Protein AF-A0A2G9U9Y8-F1 (afdb_monomer_lite)

Secondary structure (DSSP, 8-state):
-HHHHHHTT---S--HHHHHTT-HHHHHHHHHHHHHH---PPPTTSS-------PPPHHHHHHHHHHHHTT-SSPPS-HHHHTTTSHHHHHHHHHHSTT---GGG---S--TTTHHHHHHHHHHHHHHHHHHTT----

Organism: Teladorsagia circumcincta (NCBI:txid45464)

Structure (mmCIF, N/CA/C/O backbone):
data_AF-A0A2G9U9Y8-F1
#
_entry.id   AF-A0A2G9U9Y8-F1
#
loop_
_atom_site.group_PDB
_atom_site.id
_atom_site.type_symbol
_atom_site.label_atom_id
_atom_site.label_alt_id
_atom_site.label_comp_id
_atom_site.label_asym_id
_atom_site.label_entity_id
_atom_site.label_seq_id
_atom_site.pdbx_PDB_ins_code
_atom_site.Cartn_x
_atom_site.Cartn_y
_atom_site.Cartn_z
_atom_site.occupancy
_atom_site.B_iso_or_equiv
_atom_site.auth_seq_id
_atom_site.auth_comp_id
_atom_site.auth_asym_id
_atom_site.auth_atom_id
_atom_site.pdbx_PDB_model_num
ATOM 1 N N . MET A 1 1 ? 20.530 0.623 -29.962 1.00 89.00 1 MET A N 1
ATOM 2 C CA . MET A 1 1 ? 20.121 0.482 -28.544 1.00 89.00 1 MET A CA 1
ATOM 3 C C . MET A 1 1 ? 20.648 -0.829 -27.978 1.00 89.00 1 MET A C 1
ATOM 5 O O . MET A 1 1 ? 21.585 -0.758 -27.203 1.00 89.00 1 MET A O 1
ATOM 9 N N . LEU A 1 2 ? 20.169 -2.002 -28.414 1.00 93.56 2 LEU A N 1
ATOM 10 C CA . LEU A 1 2 ? 20.688 -3.285 -27.903 1.00 93.56 2 LEU A CA 1
ATOM 11 C C . LEU A 1 2 ? 22.151 -3.557 -28.271 1.00 93.56 2 LEU A C 1
ATOM 13 O O . LEU A 1 2 ? 22.887 -4.060 -27.435 1.00 93.56 2 LEU A O 1
ATOM 17 N N . ASP A 1 3 ? 22.596 -3.140 -29.457 1.00 95.75 3 ASP A N 1
ATOM 18 C CA . ASP A 1 3 ? 24.013 -3.263 -29.835 1.00 95.75 3 ASP A CA 1
ATOM 19 C C . ASP A 1 3 ? 24.923 -2.333 -29.009 1.00 95.75 3 ASP A C 1
ATOM 21 O O . ASP A 1 3 ? 26.097 -2.617 -28.816 1.00 95.75 3 ASP A O 1
ATOM 25 N N . GLU A 1 4 ? 24.387 -1.228 -28.474 1.00 94.50 4 GLU A N 1
ATOM 26 C CA . GLU A 1 4 ? 25.124 -0.360 -27.541 1.00 94.50 4 GLU A CA 1
ATOM 27 C C . GLU A 1 4 ? 25.127 -0.950 -26.131 1.00 94.50 4 GLU A C 1
ATOM 29 O O . GLU A 1 4 ? 26.148 -0.921 -25.451 1.00 94.50 4 GLU A O 1
ATOM 34 N N . ALA A 1 5 ? 24.008 -1.547 -25.710 1.00 93.69 5 ALA A N 1
ATOM 35 C CA . ALA A 1 5 ? 23.939 -2.280 -24.453 1.00 93.69 5 ALA A CA 1
ATOM 36 C C . ALA A 1 5 ? 24.927 -3.455 -24.438 1.00 93.69 5 ALA A C 1
ATOM 38 O O . ALA A 1 5 ? 25.519 -3.729 -23.403 1.00 93.69 5 ALA A O 1
ATOM 39 N N . GLU A 1 6 ? 25.161 -4.113 -25.574 1.00 94.62 6 GLU A N 1
ATOM 40 C CA . GLU A 1 6 ? 26.139 -5.199 -25.706 1.00 94.62 6 GLU A CA 1
ATOM 41 C C . GLU A 1 6 ? 27.575 -4.741 -25.430 1.00 94.62 6 GLU A C 1
ATOM 43 O O . GLU A 1 6 ? 28.318 -5.441 -24.749 1.00 94.62 6 GLU A O 1
ATOM 48 N N . LYS A 1 7 ? 27.949 -3.526 -25.852 1.00 95.69 7 LYS A N 1
ATOM 49 C CA . LYS A 1 7 ? 29.269 -2.942 -25.544 1.00 95.69 7 LYS A CA 1
ATOM 50 C C . LYS A 1 7 ? 29.480 -2.708 -24.046 1.00 95.69 7 LYS A C 1
ATOM 52 O O . LYS A 1 7 ? 30.617 -2.657 -23.593 1.00 95.69 7 LYS A O 1
ATOM 57 N N . LEU A 1 8 ? 28.388 -2.553 -23.299 1.00 92.62 8 LEU A N 1
ATOM 58 C CA . LEU A 1 8 ? 28.366 -2.392 -21.845 1.00 92.62 8 LEU A CA 1
ATOM 59 C C . LEU A 1 8 ? 28.109 -3.718 -21.110 1.00 92.62 8 LEU A C 1
ATOM 61 O O . LEU A 1 8 ? 27.878 -3.698 -19.902 1.00 92.62 8 LEU A O 1
ATOM 65 N N . ASP A 1 9 ? 28.094 -4.851 -21.822 1.00 91.81 9 ASP A N 1
ATOM 66 C CA . ASP A 1 9 ? 27.704 -6.163 -21.293 1.00 91.81 9 ASP A CA 1
ATOM 67 C C . ASP A 1 9 ? 26.288 -6.169 -20.671 1.00 91.81 9 ASP A C 1
ATOM 69 O O . ASP A 1 9 ? 26.002 -6.857 -19.706 1.00 91.81 9 ASP A O 1
ATOM 73 N N . CYS A 1 10 ? 25.357 -5.365 -21.186 1.00 93.19 10 CYS A N 1
ATOM 74 C CA . CYS A 1 10 ? 24.004 -5.193 -20.633 1.00 93.19 10 CYS A CA 1
ATOM 75 C C . CYS A 1 10 ? 22.884 -5.745 -21.528 1.00 93.19 10 CYS A C 1
ATOM 77 O O . CYS A 1 10 ? 21.704 -5.558 -21.222 1.00 93.19 10 CYS A O 1
ATOM 79 N N . ARG A 1 11 ? 23.213 -6.412 -22.642 1.00 91.25 11 ARG A N 1
ATOM 80 C CA . ARG A 1 11 ? 22.232 -6.984 -23.582 1.00 91.25 11 ARG A CA 1
ATOM 81 C C . ARG A 1 11 ? 21.661 -8.306 -23.055 1.00 91.25 11 ARG A C 1
ATOM 83 O O . ARG A 1 11 ? 21.945 -9.379 -23.575 1.00 91.25 11 ARG A O 1
ATOM 90 N N . GLU A 1 12 ? 20.819 -8.212 -22.034 1.00 91.00 12 GLU A N 1
ATOM 91 C CA . GLU A 1 12 ? 20.120 -9.347 -21.424 1.00 91.00 12 GLU A CA 1
ATOM 92 C C . GLU A 1 12 ? 18.595 -9.122 -21.435 1.00 91.00 12 GLU A C 1
ATOM 94 O O . GLU A 1 12 ? 18.118 -7.995 -21.559 1.00 91.00 12 GLU A O 1
ATOM 99 N N . PHE A 1 13 ? 17.817 -10.200 -21.291 1.00 91.38 13 PHE A N 1
ATOM 100 C CA . PHE A 1 13 ? 16.347 -10.225 -21.141 1.00 91.38 13 PHE A CA 1
ATOM 101 C C . PHE A 1 13 ? 15.482 -9.829 -22.353 1.00 91.38 13 PHE A C 1
ATOM 103 O O . PHE A 1 13 ? 14.380 -10.360 -22.473 1.00 91.38 13 PHE A O 1
ATOM 110 N N . VAL A 1 14 ? 15.930 -8.934 -23.240 1.00 94.00 14 VAL A N 1
ATOM 111 C CA . VAL A 1 14 ? 15.092 -8.362 -24.319 1.00 94.00 14 VAL A CA 1
ATOM 112 C C . VAL A 1 14 ? 15.630 -8.615 -25.730 1.00 94.00 14 VAL A C 1
ATOM 114 O O . VAL A 1 14 ? 16.835 -8.568 -25.985 1.00 94.00 14 VAL A O 1
ATOM 117 N N . THR A 1 15 ? 14.716 -8.797 -26.684 1.00 93.88 15 THR A N 1
ATOM 118 C CA . THR A 1 15 ? 14.975 -8.700 -28.132 1.00 93.88 15 THR A CA 1
ATOM 119 C C . THR A 1 15 ? 14.480 -7.355 -28.694 1.00 93.88 15 THR A C 1
ATOM 121 O O . THR A 1 15 ? 13.685 -6.676 -28.037 1.00 93.88 15 THR A O 1
ATOM 124 N N . PRO A 1 16 ? 14.874 -6.944 -29.922 1.00 94.50 16 PRO A N 1
ATOM 125 C CA . PRO A 1 16 ? 14.366 -5.707 -30.528 1.00 94.50 16 PRO A CA 1
ATOM 126 C C . PRO A 1 16 ? 12.832 -5.639 -30.581 1.00 94.50 16 PRO A C 1
ATOM 128 O O . PRO A 1 16 ? 12.246 -4.574 -30.386 1.00 94.50 16 PRO A O 1
ATOM 131 N N . ASN A 1 17 ? 12.181 -6.786 -30.793 1.00 95.38 17 ASN A N 1
ATOM 132 C CA . ASN A 1 17 ? 10.727 -6.879 -30.840 1.00 95.38 17 ASN A CA 1
ATOM 133 C C . ASN A 1 17 ? 10.085 -6.703 -29.458 1.00 95.38 17 ASN A C 1
ATOM 135 O O . ASN A 1 17 ? 9.032 -6.078 -29.372 1.00 95.38 17 ASN A O 1
ATOM 139 N N . ASP A 1 18 ? 10.698 -7.192 -28.375 1.00 93.50 18 ASP A N 1
ATOM 140 C CA . ASP A 1 18 ? 10.184 -7.007 -27.004 1.00 93.50 18 ASP A CA 1
ATOM 141 C C . ASP A 1 18 ? 10.198 -5.532 -26.589 1.00 93.50 18 ASP A C 1
ATOM 143 O O . ASP A 1 18 ? 9.277 -5.043 -25.929 1.00 93.50 18 ASP A O 1
ATOM 147 N N . VAL A 1 19 ? 11.224 -4.806 -27.041 1.00 92.75 19 VAL A N 1
ATOM 148 C CA . VAL A 1 19 ? 11.326 -3.358 -26.852 1.00 92.75 19 VAL A CA 1
ATOM 149 C C . VAL A 1 19 ? 10.248 -2.644 -27.669 1.00 92.75 19 VAL A C 1
ATOM 151 O O . VAL A 1 19 ? 9.470 -1.874 -27.109 1.00 92.75 19 VAL A O 1
ATOM 154 N N . ALA A 1 20 ? 10.150 -2.930 -28.973 1.00 94.81 20 ALA A N 1
ATOM 155 C CA . ALA A 1 20 ? 9.204 -2.260 -29.870 1.00 94.81 20 ALA A CA 1
ATOM 156 C C . ALA A 1 20 ? 7.731 -2.540 -29.523 1.00 94.81 20 ALA A C 1
ATOM 158 O O . ALA A 1 20 ? 6.878 -1.671 -29.686 1.00 94.81 20 ALA A O 1
ATOM 159 N N . SER A 1 21 ? 7.435 -3.741 -29.024 1.00 95.25 21 SER A N 1
ATOM 160 C CA . SER A 1 21 ? 6.093 -4.141 -28.582 1.00 95.25 21 SER A CA 1
ATOM 161 C C . SER A 1 21 ? 5.738 -3.660 -27.172 1.00 95.25 21 SER A C 1
ATOM 163 O O . SER A 1 21 ? 4.590 -3.805 -26.756 1.00 95.25 21 SER A O 1
ATOM 165 N N . GLY A 1 22 ? 6.691 -3.081 -26.432 1.00 93.44 22 GLY A N 1
ATOM 166 C CA . GLY A 1 22 ? 6.454 -2.564 -25.087 1.00 93.44 22 GLY A CA 1
ATOM 167 C C . GLY A 1 22 ? 6.252 -3.652 -24.028 1.00 93.44 22 GLY A C 1
ATOM 168 O O . GLY A 1 22 ? 5.453 -3.469 -23.108 1.00 93.44 22 GLY A O 1
ATOM 169 N N . ASN A 1 23 ? 6.965 -4.781 -24.113 1.00 94.88 23 ASN A N 1
ATOM 170 C CA . ASN A 1 23 ? 6.881 -5.842 -23.107 1.00 94.88 23 ASN A CA 1
ATOM 171 C C . ASN A 1 23 ? 7.403 -5.360 -21.738 1.00 94.88 23 ASN A C 1
ATOM 173 O O . ASN A 1 23 ? 8.608 -5.310 -21.495 1.00 94.88 23 ASN A O 1
ATOM 177 N N . TYR A 1 24 ? 6.485 -5.016 -20.829 1.00 94.50 24 TYR A N 1
ATOM 178 C CA . TYR A 1 24 ? 6.804 -4.399 -19.537 1.00 94.50 24 TYR A CA 1
ATOM 179 C C . TYR A 1 24 ? 7.823 -5.190 -18.705 1.00 94.50 24 TYR A C 1
ATOM 181 O O . TYR A 1 24 ? 8.788 -4.611 -18.215 1.00 94.50 24 TYR A O 1
ATOM 189 N N . LYS A 1 25 ? 7.638 -6.509 -18.551 1.00 95.06 25 LYS A N 1
ATOM 190 C CA . LYS A 1 25 ? 8.490 -7.323 -17.666 1.00 95.06 25 LYS A CA 1
ATOM 191 C C . LYS A 1 25 ? 9.914 -7.440 -18.197 1.00 95.06 25 LYS A C 1
ATOM 193 O O . LYS A 1 25 ? 10.858 -7.286 -17.428 1.00 95.06 25 LYS A O 1
ATOM 198 N N . LEU A 1 26 ? 10.059 -7.701 -19.498 1.00 95.50 26 LEU A N 1
ATOM 199 C CA . LEU A 1 26 ? 11.377 -7.845 -20.113 1.00 95.50 26 LEU A CA 1
ATOM 200 C C . LEU A 1 26 ? 12.107 -6.499 -20.153 1.00 95.50 26 LEU A C 1
ATOM 202 O O . LEU A 1 26 ? 13.276 -6.432 -19.785 1.00 95.50 26 LEU A O 1
ATOM 206 N N . ASN A 1 27 ? 11.403 -5.414 -20.487 1.00 94.56 27 ASN A N 1
ATOM 207 C CA . ASN A 1 27 ? 11.988 -4.074 -20.472 1.00 94.56 27 ASN A CA 1
ATOM 208 C C . ASN A 1 27 ? 12.404 -3.635 -19.059 1.00 94.56 27 ASN A C 1
ATOM 210 O O . ASN A 1 27 ? 13.478 -3.062 -18.899 1.00 94.56 27 ASN A O 1
ATOM 214 N N . LEU A 1 28 ? 11.609 -3.939 -18.025 1.00 95.62 28 LEU A N 1
ATOM 215 C CA . LEU A 1 28 ? 11.986 -3.650 -16.638 1.00 95.62 28 LEU A CA 1
ATOM 216 C C . LEU A 1 28 ? 13.236 -4.435 -16.217 1.00 95.62 28 LEU A C 1
ATOM 218 O O . LEU A 1 28 ? 14.136 -3.857 -15.613 1.00 95.62 28 LEU A O 1
ATOM 222 N N . ALA A 1 29 ? 13.316 -5.723 -16.565 1.00 94.38 29 ALA A N 1
ATOM 223 C CA . ALA A 1 29 ? 14.491 -6.548 -16.284 1.00 94.38 29 ALA A CA 1
ATOM 224 C C . ALA A 1 29 ? 15.749 -6.013 -16.988 1.00 94.38 29 ALA A C 1
ATOM 226 O O . ALA A 1 29 ? 16.804 -5.906 -16.365 1.00 94.38 29 ALA A O 1
ATOM 227 N N . PHE A 1 30 ? 15.624 -5.600 -18.253 1.00 95.69 30 PHE A N 1
ATOM 228 C CA . PHE A 1 30 ? 16.709 -4.967 -19.004 1.00 95.69 30 PHE A CA 1
ATOM 229 C C . PHE A 1 30 ? 17.215 -3.682 -18.328 1.00 95.69 30 PHE A C 1
ATOM 231 O O . PHE A 1 30 ? 18.419 -3.521 -18.134 1.00 95.69 30 PHE A O 1
ATOM 238 N N . VAL A 1 31 ? 16.309 -2.788 -17.914 1.00 94.62 31 VAL A N 1
ATOM 239 C CA . VAL A 1 31 ? 16.682 -1.536 -17.230 1.00 94.62 31 VAL A CA 1
ATOM 240 C C . VAL A 1 31 ? 17.317 -1.809 -15.863 1.00 94.62 31 VAL A C 1
ATOM 242 O O . VAL A 1 31 ? 18.314 -1.177 -15.522 1.00 94.62 31 VAL A O 1
ATOM 245 N N . ALA A 1 32 ? 16.788 -2.770 -15.099 1.00 94.31 32 ALA A N 1
ATOM 246 C CA . ALA A 1 32 ? 17.363 -3.162 -13.814 1.00 94.31 32 ALA A CA 1
ATOM 247 C C . ALA A 1 32 ? 18.791 -3.713 -13.970 1.00 94.31 32 ALA A C 1
ATOM 249 O O . ALA A 1 32 ? 19.674 -3.357 -13.194 1.00 94.31 32 ALA A O 1
ATOM 250 N N . ASN A 1 33 ? 19.041 -4.529 -15.000 1.00 93.88 33 ASN A N 1
ATOM 251 C CA . ASN A 1 33 ? 20.380 -5.033 -15.302 1.00 93.88 33 ASN A CA 1
ATOM 252 C C . ASN A 1 33 ? 21.360 -3.904 -15.638 1.00 93.88 33 ASN A C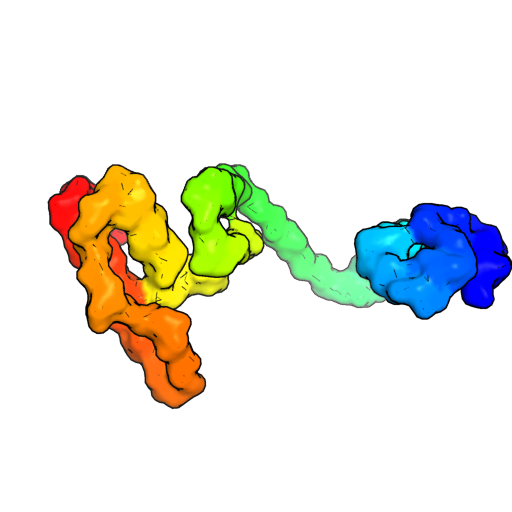 1
ATOM 254 O O . ASN A 1 33 ? 22.470 -3.871 -15.111 1.00 93.88 33 ASN A O 1
ATOM 258 N N . LEU A 1 34 ? 20.923 -2.950 -16.466 1.00 94.69 34 LEU A N 1
ATOM 259 C CA . LEU A 1 34 ? 21.730 -1.787 -16.826 1.00 94.69 34 LEU A CA 1
ATOM 260 C C . LEU A 1 34 ? 22.103 -0.955 -15.589 1.00 94.69 34 LEU A C 1
ATOM 262 O O . LEU A 1 34 ? 23.267 -0.595 -15.439 1.00 94.69 34 LEU A O 1
ATOM 266 N N . PHE A 1 35 ? 21.149 -0.704 -14.685 1.00 94.25 35 PHE A N 1
ATOM 267 C CA . PHE A 1 35 ? 21.402 0.024 -13.436 1.00 94.25 35 PHE A CA 1
ATOM 268 C C . PHE A 1 35 ? 22.355 -0.731 -12.500 1.00 94.25 35 PHE A C 1
ATOM 270 O O . PHE A 1 35 ? 23.256 -0.126 -11.932 1.00 94.25 35 PHE A O 1
ATOM 277 N N . ASN A 1 36 ? 22.200 -2.051 -12.371 1.00 90.81 36 ASN A N 1
ATOM 278 C CA . ASN A 1 36 ? 23.059 -2.860 -11.504 1.00 90.81 36 ASN A CA 1
ATOM 279 C C . ASN A 1 36 ? 24.511 -2.934 -12.007 1.00 90.81 36 ASN A C 1
ATOM 281 O O . ASN A 1 36 ? 25.428 -2.975 -11.189 1.00 90.81 36 ASN A O 1
ATOM 285 N N . LYS A 1 37 ? 24.730 -2.966 -13.331 1.00 90.69 37 LYS A N 1
ATOM 286 C CA . LYS A 1 37 ? 26.079 -3.018 -13.924 1.00 90.69 37 LYS A CA 1
ATOM 287 C C . LYS A 1 37 ? 26.726 -1.634 -14.044 1.00 90.69 37 LYS A C 1
ATOM 289 O O . LYS A 1 37 ? 27.928 -1.513 -13.831 1.00 90.69 37 LYS A O 1
ATOM 294 N N . HIS A 1 38 ? 25.946 -0.600 -14.367 1.00 91.75 38 HIS A N 1
ATOM 295 C CA . HIS A 1 38 ? 26.444 0.757 -14.626 1.00 91.75 38 HIS A CA 1
ATOM 296 C C . HIS A 1 38 ? 25.551 1.826 -13.975 1.00 91.75 38 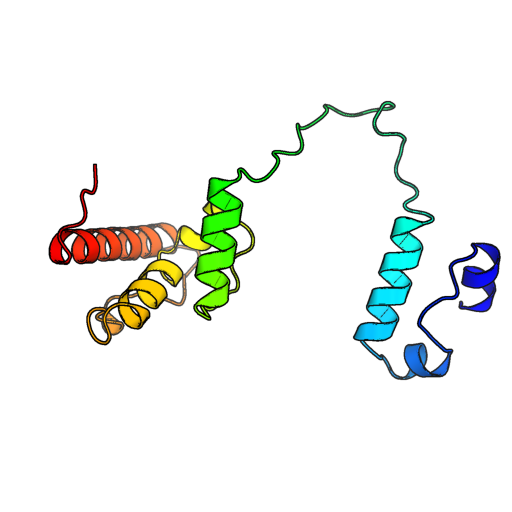HIS A C 1
ATOM 298 O O . HIS A 1 38 ? 24.892 2.590 -14.685 1.00 91.75 38 HIS A O 1
ATOM 304 N N . PRO A 1 39 ? 25.527 1.932 -12.633 1.00 90.25 39 PRO A N 1
ATOM 305 C CA . PRO A 1 39 ? 24.703 2.930 -11.947 1.00 90.25 39 PRO A CA 1
ATOM 306 C C . PRO A 1 39 ? 25.193 4.365 -12.196 1.00 90.25 39 PRO A C 1
ATOM 308 O O . PRO A 1 39 ? 24.406 5.303 -12.094 1.00 90.25 39 PRO A O 1
ATOM 311 N N . ASN A 1 40 ? 26.483 4.538 -12.529 1.00 89.12 40 ASN A N 1
ATOM 312 C CA . ASN A 1 40 ? 27.153 5.834 -12.709 1.00 89.12 40 ASN A CA 1
ATOM 313 C C . ASN A 1 40 ? 26.894 6.813 -11.545 1.00 89.12 40 ASN A C 1
ATOM 315 O O . ASN A 1 40 ? 26.792 8.025 -11.739 1.00 89.12 40 ASN A O 1
ATOM 319 N N . LEU A 1 41 ? 26.753 6.263 -10.337 1.00 84.94 41 LEU A N 1
ATOM 320 C CA . LEU A 1 41 ? 26.665 7.014 -9.094 1.00 84.94 41 LEU A CA 1
ATOM 321 C C . LEU A 1 41 ? 28.086 7.250 -8.559 1.00 84.94 41 LEU A C 1
ATOM 323 O O . LEU A 1 41 ? 28.953 6.396 -8.775 1.00 84.94 41 LEU A O 1
ATOM 327 N N . PRO A 1 42 ? 28.350 8.395 -7.904 1.00 80.88 42 PRO A N 1
ATOM 328 C CA . PRO A 1 42 ? 29.628 8.634 -7.242 1.00 80.88 42 PRO A CA 1
ATOM 329 C C . PRO A 1 42 ? 29.907 7.540 -6.204 1.00 80.88 42 PRO A C 1
ATOM 331 O O . PRO A 1 42 ? 28.984 6.921 -5.672 1.00 80.88 42 PRO A O 1
ATOM 334 N N . ASP A 1 43 ? 31.190 7.294 -5.930 1.00 71.81 43 ASP A N 1
ATOM 335 C CA . ASP A 1 43 ? 31.589 6.390 -4.851 1.00 71.81 43 ASP A CA 1
ATOM 336 C C . ASP A 1 43 ? 30.944 6.887 -3.541 1.00 71.81 43 ASP A C 1
ATOM 338 O O . ASP A 1 43 ? 31.068 8.082 -3.249 1.00 71.81 43 ASP A O 1
ATOM 342 N N . PRO A 1 44 ? 30.258 6.028 -2.758 1.00 62.84 44 PRO A N 1
ATOM 343 C CA . PRO A 1 44 ? 29.608 6.419 -1.504 1.00 62.84 44 PRO A CA 1
ATOM 344 C C . PRO A 1 44 ? 30.513 7.187 -0.531 1.00 62.84 44 PRO A C 1
ATOM 346 O O . PRO A 1 44 ? 30.022 7.871 0.361 1.00 62.84 44 PRO A O 1
ATOM 349 N N . ALA A 1 45 ? 31.834 7.062 -0.678 1.00 59.12 45 ALA A N 1
ATOM 350 C CA . ALA A 1 45 ? 32.819 7.749 0.148 1.00 59.12 45 ALA A CA 1
ATOM 351 C C . ALA A 1 45 ? 33.152 9.190 -0.296 1.00 59.12 45 ALA A C 1
ATOM 353 O O . ALA A 1 45 ? 33.853 9.886 0.440 1.00 59.12 45 ALA A O 1
ATOM 354 N N . ALA A 1 46 ? 32.737 9.627 -1.492 1.00 60.59 46 ALA A N 1
ATOM 355 C CA . ALA A 1 46 ? 33.289 10.828 -2.122 1.00 60.59 46 ALA A CA 1
ATOM 356 C C . ALA A 1 46 ? 32.579 12.137 -1.749 1.00 60.59 46 ALA A C 1
ATOM 358 O O . ALA A 1 46 ? 33.261 13.149 -1.689 1.00 60.59 46 ALA A O 1
ATOM 359 N N . ASP A 1 47 ? 31.274 12.129 -1.474 1.00 58.06 47 ASP A N 1
ATOM 360 C CA . ASP A 1 47 ? 30.503 13.297 -1.023 1.00 58.06 47 ASP A CA 1
ATOM 361 C C . ASP A 1 47 ? 29.088 12.827 -0.637 1.00 58.06 47 ASP A C 1
ATOM 363 O O . ASP A 1 47 ? 28.249 12.696 -1.517 1.00 58.06 47 ASP A O 1
ATOM 367 N N . GLU A 1 48 ? 28.829 12.514 0.639 1.00 54.12 48 GLU A N 1
ATOM 368 C CA . GLU A 1 48 ? 27.540 12.716 1.332 1.00 54.12 48 GLU A CA 1
ATOM 369 C C . GLU A 1 48 ? 27.544 12.063 2.721 1.00 54.12 48 GLU A C 1
ATOM 371 O O . GLU A 1 48 ? 28.211 11.065 2.992 1.00 54.12 48 GLU A O 1
ATOM 376 N N . ILE A 1 49 ? 26.795 12.690 3.628 1.00 53.12 49 ILE A N 1
ATOM 377 C CA . ILE A 1 49 ? 26.369 12.146 4.915 1.00 53.12 49 ILE A CA 1
ATOM 378 C C . ILE A 1 49 ? 25.899 10.718 4.647 1.00 53.12 49 ILE A C 1
ATOM 380 O O . ILE A 1 49 ? 24.972 10.529 3.865 1.00 53.12 49 ILE A O 1
ATOM 384 N N . VAL A 1 50 ? 26.528 9.722 5.274 1.00 51.78 50 VAL A N 1
ATOM 385 C CA . VAL A 1 50 ? 25.955 8.377 5.335 1.00 51.78 50 VAL A CA 1
ATOM 386 C C . VAL A 1 50 ? 24.652 8.540 6.115 1.00 51.78 50 VAL A C 1
ATOM 388 O O . VAL A 1 50 ? 24.650 8.477 7.343 1.00 51.78 50 VAL A O 1
ATOM 391 N N . GLU A 1 51 ? 23.551 8.859 5.430 1.00 52.28 51 GLU A N 1
ATOM 392 C CA . GLU A 1 51 ? 22.231 8.547 5.949 1.00 52.28 51 GLU A CA 1
ATOM 393 C C . GLU A 1 51 ? 22.302 7.046 6.176 1.00 52.28 51 GLU A C 1
ATOM 395 O O . GLU A 1 51 ? 22.413 6.275 5.220 1.00 52.28 51 GLU A O 1
ATOM 400 N N . GLU A 1 52 ? 22.395 6.641 7.447 1.00 49.69 52 GLU A N 1
ATOM 401 C CA . GLU A 1 52 ? 22.270 5.243 7.819 1.00 49.69 52 GLU A CA 1
ATOM 402 C C . GLU A 1 52 ? 21.051 4.735 7.067 1.00 49.69 52 GLU A C 1
ATOM 404 O O . GLU A 1 52 ? 19.935 5.210 7.290 1.00 49.69 52 GLU A O 1
ATOM 409 N N . VAL A 1 53 ? 21.276 3.830 6.114 1.00 56.25 53 VAL A N 1
ATOM 410 C CA . VAL A 1 53 ? 20.191 3.094 5.490 1.00 56.25 53 VAL A CA 1
ATOM 411 C C . VAL A 1 53 ? 19.522 2.401 6.660 1.00 56.25 53 VAL A C 1
ATOM 413 O O . VAL A 1 53 ? 20.078 1.451 7.207 1.00 56.25 53 VAL A O 1
ATOM 416 N N . VAL A 1 54 ? 18.400 2.960 7.120 1.00 62.34 54 VAL A N 1
ATOM 417 C CA . VAL A 1 54 ? 17.661 2.432 8.259 1.00 62.34 54 VAL A CA 1
ATOM 418 C C . VAL A 1 54 ? 17.159 1.078 7.799 1.00 62.34 54 VAL A C 1
ATOM 420 O O . VAL A 1 54 ? 16.168 0.977 7.073 1.00 62.34 54 VAL A O 1
ATOM 423 N N . GLU A 1 55 ? 17.918 0.038 8.133 1.00 70.06 55 GLU A N 1
ATOM 424 C CA . GLU A 1 55 ? 17.517 -1.321 7.841 1.00 70.06 55 GLU A CA 1
ATOM 425 C C . GLU A 1 55 ? 16.191 -1.570 8.553 1.00 70.06 55 GLU A C 1
ATOM 427 O O . GLU A 1 55 ? 16.049 -1.311 9.751 1.00 70.06 55 GLU A O 1
ATOM 432 N N . GLU A 1 56 ? 15.214 -2.062 7.790 1.00 80.50 56 GLU A N 1
ATOM 433 C CA . GLU A 1 56 ? 13.932 -2.498 8.330 1.00 80.50 56 GLU A CA 1
ATOM 434 C C . GLU A 1 56 ? 14.195 -3.474 9.483 1.00 80.50 56 GLU A C 1
ATOM 436 O O . GLU A 1 56 ? 14.883 -4.492 9.316 1.00 80.50 56 GLU A O 1
ATOM 441 N N . THR A 1 57 ? 13.642 -3.185 10.660 1.00 90.50 57 THR A N 1
ATOM 442 C CA . THR A 1 57 ? 13.812 -4.074 11.811 1.00 90.50 57 THR A CA 1
ATOM 443 C C . THR A 1 57 ? 13.162 -5.429 11.531 1.00 90.50 57 THR A C 1
ATOM 445 O O . THR A 1 57 ? 12.254 -5.582 10.705 1.00 90.50 57 THR A O 1
ATOM 448 N N . ARG A 1 58 ? 13.595 -6.470 12.251 1.00 92.44 58 ARG A N 1
ATOM 449 C CA . ARG A 1 58 ? 12.996 -7.805 12.106 1.00 92.44 58 ARG A CA 1
ATOM 450 C C . ARG A 1 58 ? 11.487 -7.770 12.368 1.00 92.44 58 ARG A C 1
ATOM 452 O O . ARG A 1 58 ? 10.740 -8.474 11.682 1.00 92.44 58 ARG A O 1
ATOM 459 N N . GLU A 1 59 ? 11.043 -6.989 13.352 1.00 94.12 59 GLU A N 1
ATOM 460 C CA . GLU A 1 59 ? 9.626 -6.808 13.665 1.00 94.12 59 GLU A CA 1
ATOM 461 C C . GLU A 1 59 ? 8.870 -6.158 12.499 1.00 94.12 59 GLU A C 1
ATOM 463 O O . GLU A 1 59 ? 7.860 -6.713 12.061 1.00 94.12 59 GLU A O 1
ATOM 468 N N . GLU A 1 60 ? 9.376 -5.051 11.947 1.00 94.31 60 GLU A N 1
ATOM 469 C CA . GLU A 1 60 ? 8.769 -4.368 10.794 1.00 94.31 60 GLU A CA 1
ATOM 470 C C . GLU A 1 60 ? 8.592 -5.317 9.606 1.00 94.31 60 GLU A C 1
ATOM 472 O O . GLU A 1 60 ? 7.472 -5.488 9.112 1.00 94.31 60 GLU A O 1
ATOM 477 N N . ARG A 1 61 ? 9.657 -6.043 9.245 1.00 93.25 61 ARG A N 1
ATOM 478 C CA . ARG A 1 61 ? 9.633 -7.024 8.153 1.00 93.25 61 ARG A CA 1
ATOM 479 C C . ARG A 1 61 ? 8.610 -8.126 8.396 1.00 93.25 61 ARG A C 1
ATOM 481 O O . ARG A 1 61 ? 7.922 -8.566 7.470 1.00 93.25 61 ARG A O 1
ATOM 488 N N . THR A 1 62 ? 8.526 -8.605 9.635 1.00 96.69 62 THR A N 1
ATOM 489 C CA . THR A 1 62 ? 7.595 -9.673 10.017 1.00 96.69 62 THR A CA 1
ATOM 490 C C . THR A 1 62 ? 6.151 -9.196 9.896 1.00 96.69 62 THR A C 1
ATOM 492 O O . THR A 1 62 ? 5.345 -9.872 9.254 1.00 96.69 62 THR A O 1
ATOM 495 N N . TYR A 1 63 ? 5.828 -8.018 10.437 1.00 97.31 63 TYR A N 1
ATOM 496 C CA . TYR A 1 63 ? 4.481 -7.457 10.357 1.00 97.31 63 TYR A CA 1
ATOM 497 C C . TYR A 1 63 ? 4.084 -7.117 8.926 1.00 97.31 63 TYR A C 1
ATOM 499 O O . TYR A 1 63 ? 3.000 -7.509 8.498 1.00 97.31 63 TYR A O 1
ATOM 507 N N . ARG A 1 64 ? 4.964 -6.473 8.156 1.00 96.94 64 ARG A N 1
ATOM 508 C CA . ARG A 1 64 ? 4.716 -6.150 6.748 1.00 96.94 64 ARG A CA 1
ATOM 509 C C . ARG A 1 64 ? 4.399 -7.403 5.931 1.00 96.94 64 ARG A C 1
ATOM 511 O O . ARG A 1 64 ? 3.395 -7.443 5.222 1.00 96.94 64 ARG A O 1
ATOM 518 N N . ASN A 1 65 ? 5.220 -8.449 6.055 1.00 96.81 65 ASN A N 1
ATOM 519 C CA . ASN A 1 65 ? 5.001 -9.703 5.330 1.00 96.81 65 ASN A CA 1
ATOM 520 C C . ASN A 1 65 ? 3.706 -10.404 5.762 1.00 96.81 65 ASN A C 1
ATOM 522 O O . ASN A 1 65 ? 2.994 -10.927 4.906 1.00 96.81 65 ASN A O 1
ATOM 526 N N . TRP A 1 66 ? 3.382 -10.392 7.059 1.00 98.00 66 TRP A N 1
ATOM 527 C CA . TRP A 1 66 ? 2.116 -10.928 7.561 1.00 98.00 66 TRP A CA 1
ATOM 528 C C . TRP A 1 66 ? 0.909 -10.155 7.015 1.00 98.00 66 TRP A C 1
ATOM 530 O O . TRP A 1 66 ? -0.025 -10.764 6.509 1.00 98.00 66 TRP A O 1
ATOM 540 N N . MET A 1 67 ? 0.931 -8.821 7.037 1.00 98.25 67 MET A N 1
ATOM 541 C CA . MET A 1 67 ? -0.170 -8.011 6.502 1.00 98.25 67 MET A CA 1
ATOM 542 C C . MET A 1 67 ? -0.390 -8.279 5.009 1.00 98.25 67 MET A C 1
ATOM 544 O O . MET A 1 67 ? -1.522 -8.498 4.579 1.00 98.25 67 MET A O 1
ATOM 548 N N . ASN A 1 68 ? 0.689 -8.332 4.227 1.00 98.19 68 ASN A N 1
ATOM 549 C CA . ASN A 1 68 ? 0.604 -8.593 2.791 1.00 98.19 68 ASN A CA 1
ATOM 550 C C . ASN A 1 68 ? 0.129 -10.019 2.472 1.00 98.19 68 ASN A C 1
ATOM 552 O O . ASN A 1 68 ? -0.616 -10.201 1.509 1.00 98.19 68 ASN A O 1
ATOM 556 N N . SER A 1 69 ? 0.487 -11.026 3.280 1.00 97.75 69 SER A N 1
ATOM 557 C CA . SER A 1 69 ? -0.010 -12.396 3.080 1.00 97.75 69 SER A CA 1
ATOM 558 C C . SER A 1 69 ? -1.506 -12.542 3.376 1.00 97.75 69 SER A C 1
ATOM 560 O O . SER A 1 69 ? -2.151 -13.424 2.812 1.00 97.75 69 SER A O 1
ATOM 562 N N . MET A 1 70 ? -2.075 -11.644 4.188 1.00 97.69 70 MET A N 1
ATOM 563 C CA . MET A 1 70 ? -3.518 -11.559 4.443 1.00 97.69 70 MET A CA 1
ATOM 564 C C . MET A 1 70 ? -4.299 -10.897 3.292 1.00 97.69 70 MET A C 1
ATOM 566 O O . MET A 1 70 ? -5.527 -10.873 3.329 1.00 97.69 70 MET A O 1
ATOM 570 N N . GLY A 1 71 ? -3.620 -10.382 2.259 1.00 96.19 71 GLY A N 1
ATOM 571 C CA . GLY A 1 71 ? -4.265 -9.831 1.063 1.00 96.19 71 GLY A CA 1
ATOM 572 C C . GLY A 1 71 ? -4.819 -8.414 1.231 1.00 96.19 71 GLY A C 1
ATOM 573 O O . GLY A 1 71 ? -5.803 -8.062 0.579 1.00 96.19 71 GLY A O 1
ATOM 574 N N . VAL A 1 72 ? -4.213 -7.601 2.103 1.00 97.69 72 VAL A N 1
ATOM 575 C CA . VAL A 1 72 ? -4.590 -6.188 2.268 1.00 97.69 72 VAL A CA 1
ATOM 576 C C . VAL A 1 72 ? -4.300 -5.363 1.006 1.00 97.69 72 VAL A C 1
ATOM 578 O O . VAL A 1 72 ? -3.399 -5.673 0.227 1.00 97.69 72 VAL A O 1
ATOM 581 N N . ASN A 1 73 ? -5.062 -4.288 0.810 1.00 95.38 73 ASN A N 1
ATOM 582 C CA . ASN A 1 73 ? -4.912 -3.350 -0.302 1.00 95.38 73 ASN A CA 1
ATOM 583 C C . ASN A 1 73 ? -4.991 -1.896 0.207 1.00 95.38 73 ASN A C 1
ATOM 585 O O . ASN A 1 73 ? -6.014 -1.525 0.792 1.00 95.38 73 ASN A O 1
ATOM 589 N N . PRO A 1 74 ? -3.986 -1.033 -0.019 1.00 96.06 74 PRO A N 1
ATOM 590 C CA . PRO A 1 74 ? -2.777 -1.241 -0.824 1.00 96.06 74 PRO A CA 1
ATOM 591 C C . PRO A 1 74 ? -1.751 -2.182 -0.178 1.00 96.06 74 PRO A C 1
ATOM 593 O O . PRO A 1 74 ? -1.826 -2.469 1.014 1.00 96.06 74 PRO A O 1
ATOM 596 N N . TYR A 1 75 ? -0.797 -2.652 -0.991 1.00 96.94 75 TYR A N 1
ATOM 597 C CA . TYR A 1 75 ? 0.355 -3.431 -0.528 1.00 96.94 75 TYR A CA 1
ATOM 598 C C . TYR A 1 75 ? 1.205 -2.592 0.433 1.00 96.94 75 TYR A C 1
ATOM 600 O O . TYR A 1 75 ? 1.526 -1.442 0.125 1.00 96.94 75 TYR A O 1
ATOM 608 N N . VAL A 1 76 ? 1.579 -3.169 1.574 1.00 96.88 76 VAL A N 1
ATOM 609 C CA . VAL A 1 76 ? 2.395 -2.506 2.598 1.00 96.88 76 VAL A CA 1
ATOM 610 C C . VAL A 1 76 ? 3.865 -2.599 2.204 1.00 96.88 76 VAL A C 1
ATOM 612 O O . VAL A 1 76 ? 4.425 -3.698 2.131 1.00 96.88 76 VAL A O 1
ATOM 615 N N . ASN A 1 77 ? 4.493 -1.448 1.986 1.00 94.19 77 ASN A N 1
ATOM 616 C CA . ASN A 1 77 ? 5.927 -1.316 1.736 1.00 94.19 77 ASN A CA 1
ATOM 617 C C . ASN A 1 77 ? 6.642 -0.747 2.963 1.00 94.19 77 ASN A C 1
ATOM 619 O O . ASN A 1 77 ? 7.667 -1.287 3.363 1.00 94.19 77 ASN A O 1
ATOM 623 N N . TRP A 1 78 ? 6.064 0.281 3.589 1.00 92.94 78 TRP A N 1
ATOM 624 C CA . TRP A 1 78 ? 6.655 0.993 4.720 1.00 92.94 78 TRP A CA 1
ATOM 625 C C . TRP A 1 78 ? 5.641 1.110 5.857 1.00 92.94 78 TRP A C 1
ATOM 627 O O . TRP A 1 78 ? 4.681 1.878 5.785 1.00 92.94 78 TRP A O 1
ATOM 637 N N . LEU A 1 79 ? 5.859 0.343 6.930 1.00 93.12 79 LEU A N 1
ATOM 638 C CA . LEU A 1 79 ? 4.906 0.185 8.037 1.00 93.12 79 LEU A CA 1
ATOM 639 C C . LEU A 1 79 ? 4.429 1.538 8.606 1.00 93.12 79 LEU A C 1
ATOM 641 O O . LEU A 1 79 ? 3.232 1.749 8.797 1.00 93.12 79 LEU A O 1
ATOM 645 N N . TYR A 1 80 ? 5.361 2.467 8.837 1.00 91.94 80 TYR A N 1
ATOM 646 C CA . TYR A 1 80 ? 5.085 3.741 9.509 1.00 91.94 80 TYR A CA 1
ATOM 647 C C . TYR A 1 80 ? 4.360 4.779 8.656 1.00 91.94 80 TYR A C 1
ATOM 649 O O . TYR A 1 80 ? 3.753 5.681 9.229 1.00 91.94 80 TYR A O 1
ATOM 657 N N . SER A 1 81 ? 4.413 4.683 7.325 1.00 93.44 81 SER A N 1
ATOM 658 C CA . SER A 1 81 ? 3.658 5.564 6.423 1.00 93.44 81 SER A CA 1
ATOM 659 C C . SER A 1 81 ? 2.343 4.927 5.991 1.00 93.44 81 SER A C 1
ATOM 661 O O . SER A 1 81 ? 1.298 5.578 6.000 1.00 93.44 81 SER A O 1
ATOM 663 N N . ASP A 1 82 ? 2.370 3.638 5.661 1.00 96.19 82 ASP A N 1
ATOM 664 C CA . ASP A 1 82 ? 1.258 2.977 4.978 1.00 96.19 82 ASP A CA 1
ATOM 665 C C . ASP A 1 82 ? 0.090 2.683 5.931 1.00 96.19 82 ASP A C 1
ATOM 667 O O . ASP A 1 82 ? -1.063 2.591 5.504 1.00 96.19 82 ASP A O 1
ATOM 671 N N . LEU A 1 83 ? 0.359 2.603 7.240 1.00 96.94 83 LEU A N 1
ATOM 672 C CA . LEU A 1 83 ? -0.661 2.394 8.271 1.00 96.94 83 LEU A CA 1
ATOM 673 C C . LEU A 1 83 ? -1.281 3.689 8.820 1.00 96.94 83 LEU A C 1
ATOM 675 O O . LEU A 1 83 ? -2.280 3.610 9.537 1.00 96.94 83 LEU A O 1
ATOM 679 N N . GLN A 1 84 ? -0.749 4.873 8.486 1.00 96.00 84 GLN A N 1
ATOM 680 C CA . GLN A 1 84 ? -1.124 6.147 9.134 1.00 96.00 84 GLN A CA 1
ATOM 681 C C . GLN A 1 84 ? -2.607 6.499 9.014 1.00 96.00 84 GLN A C 1
ATOM 683 O O . GLN A 1 84 ? -3.167 7.160 9.884 1.00 96.00 84 GLN A O 1
ATOM 688 N N . ASN A 1 85 ? -3.256 6.059 7.937 1.00 95.75 85 ASN A N 1
ATOM 689 C CA . ASN A 1 85 ? -4.659 6.366 7.675 1.00 95.75 85 ASN A CA 1
ATOM 690 C C . ASN A 1 85 ? -5.650 5.334 8.247 1.00 95.75 85 ASN A C 1
ATOM 692 O O . ASN A 1 85 ? -6.861 5.505 8.088 1.00 95.75 85 ASN A O 1
ATOM 696 N N . GLY A 1 86 ? -5.153 4.255 8.863 1.00 97.06 86 GLY A N 1
ATOM 697 C CA . GLY A 1 86 ? -5.944 3.200 9.501 1.00 97.06 86 GLY A CA 1
ATOM 698 C C . GLY A 1 86 ? -6.687 2.239 8.560 1.00 97.06 86 GLY A C 1
ATOM 699 O O . GLY A 1 86 ? -7.219 1.233 9.029 1.00 97.06 86 GLY A O 1
ATOM 700 N N . VAL A 1 87 ? -6.719 2.477 7.243 1.00 97.69 87 VAL A N 1
ATOM 701 C CA . VAL A 1 87 ? -7.525 1.680 6.292 1.00 97.69 87 VAL A CA 1
ATOM 702 C C . VAL A 1 87 ? -7.079 0.217 6.239 1.00 97.69 87 VAL A C 1
ATOM 704 O O . VAL A 1 87 ? -7.918 -0.683 6.169 1.00 97.69 87 VAL A O 1
ATOM 707 N N . ILE A 1 88 ? -5.772 -0.037 6.308 1.00 98.19 88 ILE A N 1
ATOM 708 C CA . ILE A 1 88 ? -5.213 -1.398 6.336 1.00 98.19 88 ILE A CA 1
ATOM 709 C C . ILE A 1 88 ? -5.564 -2.105 7.651 1.00 98.19 88 ILE A C 1
ATOM 711 O O . ILE A 1 88 ? 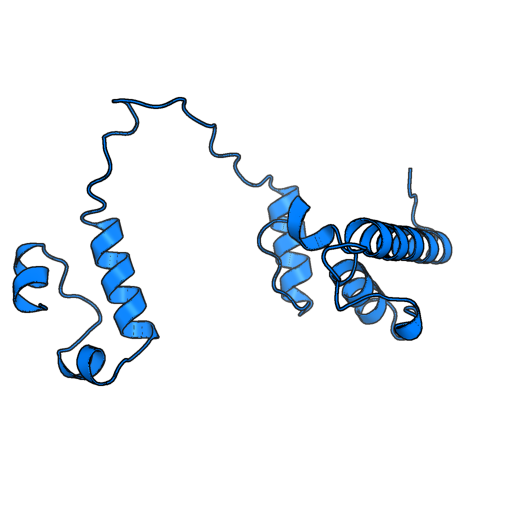-5.952 -3.270 7.638 1.00 98.19 88 ILE A O 1
ATOM 715 N N . ILE A 1 89 ? -5.528 -1.388 8.779 1.00 98.12 89 ILE A N 1
ATOM 716 C CA . ILE A 1 89 ? -5.893 -1.941 10.092 1.00 98.12 89 ILE A CA 1
ATOM 717 C C . ILE A 1 89 ? -7.355 -2.412 10.089 1.00 98.12 89 ILE A C 1
ATOM 719 O O . ILE A 1 89 ? -7.657 -3.491 10.596 1.00 98.12 89 ILE A O 1
ATOM 723 N N . PHE A 1 90 ? -8.264 -1.659 9.462 1.00 98.44 90 PHE A N 1
ATOM 724 C CA . PHE A 1 90 ? -9.656 -2.090 9.304 1.00 98.44 90 PHE A CA 1
ATOM 725 C C . PHE A 1 90 ? -9.806 -3.354 8.457 1.00 98.44 90 PHE A C 1
ATOM 727 O O . PHE A 1 90 ? -10.586 -4.230 8.818 1.00 98.44 90 PHE A O 1
ATOM 734 N N . GLN A 1 91 ? -9.046 -3.491 7.368 1.00 98.12 91 GLN A N 1
ATOM 735 C CA . GLN A 1 91 ? -9.064 -4.726 6.578 1.00 98.12 91 GLN A CA 1
ATOM 736 C C . GLN A 1 91 ? -8.636 -5.923 7.424 1.00 98.12 91 GLN A C 1
ATOM 738 O O . GLN A 1 91 ? -9.322 -6.938 7.426 1.00 98.12 91 GLN A O 1
ATOM 743 N N . LEU A 1 92 ? -7.565 -5.784 8.208 1.00 98.19 92 LEU A N 1
ATOM 744 C CA . LEU A 1 92 ? -7.105 -6.844 9.107 1.00 98.19 92 LEU A CA 1
ATOM 745 C C . LEU A 1 92 ? -8.160 -7.196 10.163 1.00 98.19 92 LEU A C 1
ATOM 747 O O . LEU A 1 92 ? -8.404 -8.378 10.398 1.00 98.19 92 LEU A O 1
ATOM 751 N N . TYR A 1 93 ? -8.828 -6.201 10.758 1.00 98.00 93 TYR A N 1
ATOM 752 C CA . TYR A 1 93 ? -9.936 -6.454 11.683 1.00 98.00 93 TYR A CA 1
ATOM 753 C C . TYR A 1 93 ? -11.060 -7.261 11.034 1.00 98.00 93 TYR A C 1
ATOM 755 O O . TYR A 1 93 ? -11.542 -8.209 11.649 1.00 98.00 93 TYR A O 1
ATOM 763 N N . ASP A 1 94 ? -11.463 -6.913 9.812 1.00 96.62 94 ASP A N 1
ATOM 764 C CA . ASP A 1 94 ? -12.566 -7.581 9.113 1.00 96.62 94 ASP A CA 1
ATOM 765 C C . ASP A 1 94 ? -12.166 -8.972 8.586 1.00 96.62 94 ASP A C 1
ATOM 767 O O . ASP A 1 94 ? -12.997 -9.873 8.529 1.00 96.62 94 ASP A O 1
ATOM 771 N N . ILE A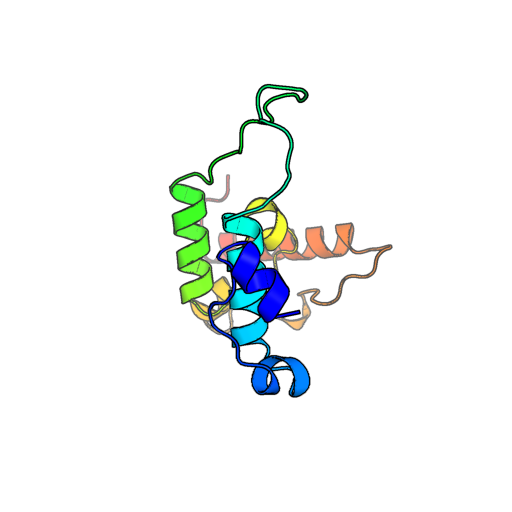 1 95 ? -10.883 -9.193 8.275 1.00 96.62 95 ILE A N 1
ATOM 772 C CA . ILE A 1 95 ? -10.359 -10.526 7.939 1.00 96.62 95 ILE A CA 1
ATOM 773 C C . ILE A 1 95 ? -10.341 -11.430 9.182 1.00 96.62 95 ILE A C 1
ATOM 775 O O . ILE A 1 95 ? -10.756 -12.586 9.112 1.00 96.62 95 ILE A O 1
ATOM 779 N N . ILE A 1 96 ? -9.874 -10.919 10.327 1.00 95.38 96 ILE A N 1
ATOM 780 C CA . ILE A 1 96 ? -9.780 -11.690 11.580 1.00 95.38 96 ILE A CA 1
ATOM 781 C C . ILE A 1 96 ? -11.168 -11.930 12.185 1.00 95.38 96 ILE A C 1
ATOM 783 O O . ILE A 1 96 ? -11.452 -13.013 12.702 1.00 95.38 96 ILE A O 1
ATOM 787 N N . ARG A 1 97 ? -12.039 -10.919 12.145 1.00 95.81 97 ARG A N 1
ATOM 788 C CA . ARG A 1 97 ? -13.405 -10.980 12.662 1.00 95.81 97 ARG A CA 1
ATOM 789 C C . ARG A 1 97 ? -14.373 -10.304 11.685 1.00 95.81 97 ARG A C 1
ATOM 791 O O . ARG A 1 97 ? -14.675 -9.120 11.848 1.00 95.81 97 ARG A O 1
ATOM 798 N N . PRO A 1 98 ? -14.924 -11.068 10.729 1.00 96.88 98 PRO A N 1
ATOM 799 C CA . PRO A 1 98 ? -15.843 -10.538 9.730 1.00 96.88 98 PRO A CA 1
ATOM 800 C C . PRO A 1 98 ? -17.033 -9.788 10.336 1.00 96.88 98 PRO A C 1
ATOM 802 O O . PRO A 1 98 ? -17.697 -10.279 11.254 1.00 96.88 98 PRO A O 1
ATOM 805 N N . GLY A 1 99 ? -17.309 -8.599 9.806 1.00 96.12 99 GLY A N 1
ATOM 806 C CA . GLY A 1 99 ? -18.441 -7.753 10.177 1.00 96.12 99 GLY A CA 1
ATOM 807 C C . GLY A 1 99 ? -18.201 -6.840 11.381 1.00 96.12 99 GLY A C 1
ATOM 808 O O . GLY A 1 99 ? -19.121 -6.121 11.774 1.00 96.12 99 GLY A O 1
ATOM 809 N N . ILE A 1 100 ? -17.002 -6.835 11.978 1.00 97.12 100 ILE A N 1
ATOM 810 C CA . ILE A 1 100 ? -16.702 -5.937 13.106 1.00 97.12 100 ILE A CA 1
ATOM 811 C C . ILE A 1 100 ? -16.539 -4.475 12.664 1.00 97.12 100 ILE A C 1
ATOM 813 O O . ILE A 1 100 ? -16.829 -3.551 13.430 1.00 97.12 100 ILE A O 1
ATOM 817 N N . VAL A 1 101 ? -16.095 -4.250 11.426 1.00 98.00 101 VAL A N 1
ATOM 818 C CA . VAL A 1 101 ? -15.850 -2.906 10.903 1.00 98.00 101 VAL A CA 1
ATOM 819 C C . VAL A 1 101 ? -17.124 -2.326 10.298 1.00 98.00 101 VAL A C 1
ATOM 821 O O . VAL A 1 101 ? -17.685 -2.822 9.323 1.00 98.00 101 VAL A O 1
ATOM 824 N N . GLN A 1 102 ? -17.549 -1.181 10.820 1.00 97.44 102 GLN A N 1
ATOM 825 C CA . GLN A 1 102 ? -18.590 -0.362 10.217 1.00 97.44 102 GLN A CA 1
ATOM 826 C C . GLN A 1 102 ? -17.974 0.519 9.129 1.00 97.44 102 GLN A C 1
ATOM 828 O O . GLN A 1 102 ? -17.664 1.687 9.356 1.00 97.44 102 GLN A O 1
ATOM 833 N N . TRP A 1 103 ? -17.836 -0.023 7.919 1.00 97.56 103 TRP A N 1
ATOM 834 C CA . TRP A 1 103 ? -17.197 0.656 6.782 1.00 97.56 103 TRP A CA 1
ATOM 835 C C . TRP A 1 103 ? -17.797 2.022 6.414 1.00 97.56 103 TRP A C 1
ATOM 837 O O . TRP A 1 103 ? -17.117 2.845 5.812 1.00 97.56 103 TRP A O 1
ATOM 847 N N . LYS A 1 104 ? -19.043 2.308 6.817 1.00 97.06 104 LYS A N 1
ATOM 848 C CA . LYS A 1 104 ? -19.668 3.636 6.663 1.00 97.06 104 LYS A CA 1
ATOM 849 C C . LYS A 1 104 ? -19.001 4.732 7.509 1.00 97.06 104 LYS A C 1
ATOM 851 O O . LYS A 1 104 ? -19.135 5.900 7.170 1.00 97.06 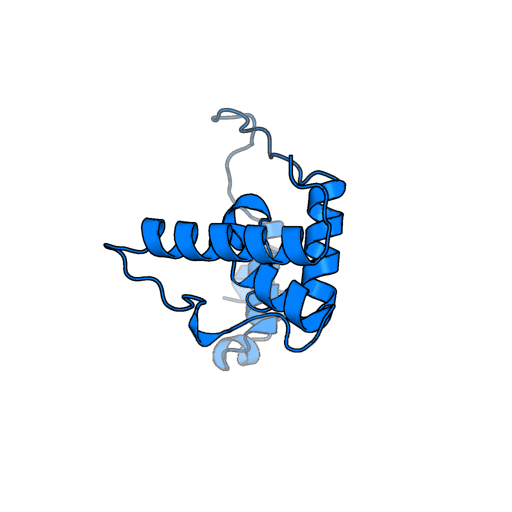104 LYS A O 1
ATOM 856 N N . ARG A 1 105 ? -18.315 4.365 8.598 1.00 96.56 105 ARG A N 1
ATOM 857 C CA . ARG A 1 105 ? -17.548 5.277 9.465 1.00 96.56 105 ARG A CA 1
ATOM 858 C C . ARG A 1 105 ? -16.110 5.488 8.972 1.00 96.56 105 ARG A C 1
ATOM 860 O O . ARG A 1 105 ? -15.433 6.361 9.496 1.00 96.56 105 ARG A O 1
ATOM 867 N N . VAL A 1 106 ? -15.641 4.686 8.012 1.00 97.50 106 VAL A N 1
ATOM 868 C CA . VAL A 1 106 ? -14.245 4.685 7.555 1.00 97.50 106 VAL A CA 1
ATOM 869 C C . VAL A 1 106 ? -14.082 5.608 6.353 1.00 97.50 106 VAL A C 1
ATOM 871 O O . VAL A 1 106 ? -14.707 5.406 5.307 1.00 97.50 106 VAL A O 1
ATOM 874 N N . VAL A 1 107 ? -13.181 6.582 6.464 1.00 96.88 107 VAL A N 1
ATOM 875 C CA . VAL A 1 107 ? -12.774 7.409 5.325 1.00 96.88 107 VAL A CA 1
ATOM 876 C C . VAL A 1 107 ? -11.764 6.627 4.486 1.00 96.88 107 VAL A C 1
ATOM 878 O O . VAL A 1 107 ? -10.746 6.167 4.996 1.00 96.88 107 VAL A O 1
ATOM 881 N N . ARG A 1 108 ? -12.048 6.458 3.190 1.00 95.12 108 ARG A N 1
ATOM 882 C CA . ARG A 1 108 ? -11.155 5.774 2.228 1.00 95.12 108 ARG A CA 1
ATOM 883 C C . ARG A 1 108 ? -10.613 6.696 1.137 1.00 95.12 108 ARG A C 1
ATOM 885 O O . ARG A 1 108 ? -9.662 6.341 0.454 1.00 95.12 108 ARG A O 1
ATOM 892 N N . VAL A 1 109 ? -11.217 7.871 0.975 1.00 93.69 109 VAL A N 1
ATOM 893 C CA . VAL A 1 109 ? -10.796 8.903 0.024 1.00 93.69 109 VAL A CA 1
ATOM 894 C C . VAL A 1 109 ? -10.509 10.159 0.831 1.00 93.69 109 VAL A C 1
ATOM 896 O O . VAL A 1 109 ? -11.412 10.706 1.455 1.00 93.69 109 VAL A O 1
ATOM 899 N N . PHE A 1 110 ? -9.249 10.587 0.839 1.00 92.75 110 PHE A N 1
ATOM 900 C CA . PHE A 1 110 ? -8.776 11.679 1.685 1.00 92.75 110 PHE A CA 1
ATOM 901 C C . PHE A 1 110 ? -8.646 12.966 0.872 1.00 92.75 110 PHE A C 1
ATOM 903 O O . PHE A 1 110 ? -7.950 13.011 -0.144 1.00 92.75 110 PHE A O 1
ATOM 910 N N . HIS A 1 111 ? -9.290 14.037 1.330 1.00 90.62 111 HIS A N 1
ATOM 911 C CA . HIS A 1 111 ? -9.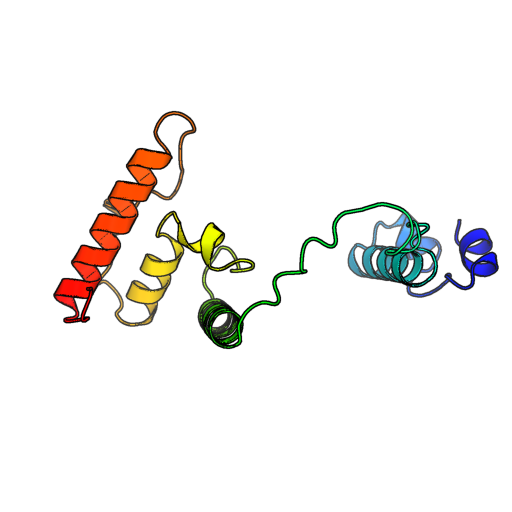167 15.355 0.708 1.00 90.62 111 HIS A CA 1
ATOM 912 C C . HIS A 1 111 ? -7.987 16.128 1.303 1.00 90.62 111 HIS A C 1
ATOM 914 O O . HIS A 1 111 ? -7.840 16.169 2.519 1.00 90.62 111 HIS A O 1
ATOM 920 N N . LYS A 1 112 ? -7.194 16.834 0.482 1.00 88.81 112 LYS A N 1
ATOM 921 C CA . LYS A 1 112 ? -5.991 17.565 0.945 1.00 88.81 112 LYS A CA 1
ATOM 922 C C . LYS A 1 112 ? -6.225 18.471 2.165 1.00 88.81 112 LYS A C 1
ATOM 924 O O . LYS A 1 112 ? -5.387 18.509 3.053 1.00 88.81 112 LYS A O 1
ATOM 929 N N . LEU A 1 113 ? -7.361 19.172 2.227 1.00 90.31 113 LEU A N 1
ATOM 930 C CA . LEU A 1 113 ? -7.661 20.125 3.307 1.00 90.31 113 LEU A CA 1
ATOM 931 C C . LEU A 1 113 ? -8.137 19.475 4.618 1.00 90.31 113 LEU A C 1
ATOM 933 O O . LEU A 1 113 ? -8.107 20.126 5.656 1.00 90.31 113 LEU A O 1
ATOM 937 N N . ARG A 1 114 ? -8.616 18.224 4.581 1.00 91.56 114 ARG A N 1
ATOM 938 C CA . ARG A 1 114 ? -9.182 17.520 5.752 1.00 91.56 114 ARG A CA 1
ATOM 939 C C . ARG A 1 114 ? -8.518 16.179 6.050 1.00 91.56 114 ARG A C 1
ATOM 941 O O . ARG A 1 114 ? -8.818 15.578 7.073 1.00 91.56 114 ARG A O 1
ATOM 948 N N . GLY A 1 115 ? -7.568 15.757 5.217 1.00 92.69 115 GLY A N 1
ATOM 949 C CA . GLY A 1 115 ? -6.988 14.419 5.247 1.00 92.69 115 GLY A CA 1
ATOM 950 C C . GLY A 1 115 ? -6.408 14.051 6.605 1.00 92.69 115 GLY A C 1
ATOM 951 O O . GLY A 1 115 ? -6.659 12.954 7.078 1.00 92.69 115 GLY A O 1
ATOM 952 N N . MET A 1 116 ? -5.729 14.980 7.281 1.00 94.06 116 MET A N 1
ATOM 953 C CA . MET A 1 116 ? -5.205 14.726 8.627 1.00 94.06 116 MET A CA 1
ATOM 954 C C . MET A 1 116 ? -6.322 14.438 9.642 1.00 94.06 116 MET A C 1
ATOM 956 O O . MET A 1 116 ? -6.219 13.494 10.418 1.00 94.06 116 MET A O 1
ATOM 960 N N . MET A 1 117 ? -7.415 15.209 9.619 1.00 95.69 117 MET A N 1
ATOM 961 C CA . MET A 1 117 ? -8.542 14.990 10.531 1.00 95.69 117 MET A CA 1
ATOM 962 C C . MET A 1 117 ? -9.258 13.670 10.226 1.00 95.69 117 MET A C 1
ATOM 964 O O . MET A 1 117 ? -9.616 12.939 11.147 1.00 95.69 117 MET A O 1
ATOM 968 N N . ASP A 1 118 ? -9.422 13.342 8.946 1.00 96.62 118 ASP A N 1
ATOM 969 C CA . ASP A 1 118 ? -10.026 12.084 8.503 1.00 96.62 118 ASP A CA 1
ATOM 970 C C . ASP A 1 118 ? -9.182 10.868 8.941 1.00 96.62 118 ASP A C 1
ATOM 972 O O . ASP A 1 118 ? -9.722 9.869 9.418 1.00 96.62 118 ASP A O 1
ATOM 976 N N . GLN A 1 119 ? -7.850 10.961 8.844 1.00 96.81 119 GLN A N 1
ATOM 977 C CA . GLN A 1 119 ? -6.931 9.927 9.337 1.00 96.81 119 GLN A CA 1
ATOM 978 C C . GLN A 1 119 ? -7.033 9.760 10.857 1.00 96.81 119 GLN A C 1
ATOM 980 O O . GLN A 1 119 ? -7.133 8.635 11.342 1.00 96.81 119 GLN A O 1
ATOM 985 N N . ILE A 1 120 ? -7.091 10.863 11.613 1.00 97.00 120 ILE A N 1
ATOM 986 C CA . ILE A 1 120 ? -7.280 10.823 13.072 1.00 97.00 120 ILE A CA 1
ATOM 987 C C . ILE A 1 120 ? -8.610 10.144 13.429 1.00 97.00 120 ILE A C 1
ATOM 989 O O . ILE A 1 120 ? -8.648 9.302 14.326 1.00 97.00 120 ILE A O 1
ATOM 993 N N . GLN A 1 121 ? -9.700 10.466 12.725 1.00 97.38 121 GLN A N 1
ATOM 994 C CA . GLN A 1 121 ? -11.000 9.821 12.940 1.00 97.38 121 GLN A CA 1
ATOM 995 C C . GLN A 1 121 ? -10.938 8.311 12.683 1.00 97.38 121 GLN A C 1
ATOM 997 O O . GLN A 1 121 ? -11.436 7.533 13.503 1.00 97.38 121 GLN A O 1
ATOM 1002 N N . ASN A 1 122 ? -10.280 7.893 11.599 1.00 98.12 122 ASN A N 1
ATOM 1003 C CA . ASN A 1 122 ? -10.039 6.482 11.316 1.00 98.12 122 ASN A CA 1
ATOM 1004 C C . ASN A 1 122 ? -9.228 5.810 12.437 1.00 98.12 122 ASN A C 1
ATOM 1006 O O . ASN A 1 122 ? -9.659 4.796 12.980 1.00 98.12 122 ASN A O 1
ATOM 1010 N N . CYS A 1 123 ? -8.089 6.370 12.837 1.00 98.06 123 CYS A N 1
ATOM 1011 C CA . CYS A 1 123 ? -7.237 5.771 13.867 1.00 98.06 123 CYS A CA 1
ATOM 1012 C C . CYS A 1 123 ? -7.941 5.685 15.230 1.00 98.06 123 CYS A C 1
ATOM 1014 O O . CYS A 1 123 ? -7.863 4.653 15.898 1.00 98.06 123 CYS A O 1
ATOM 1016 N N . ASN A 1 124 ? -8.723 6.703 15.604 1.00 98.00 124 ASN A N 1
ATOM 1017 C CA . ASN A 1 124 ? -9.558 6.657 16.806 1.00 98.00 124 ASN A CA 1
ATOM 1018 C C . ASN A 1 124 ? -10.565 5.500 16.755 1.00 98.00 124 ASN A C 1
ATOM 1020 O O . ASN A 1 124 ? -10.739 4.786 17.745 1.00 98.00 124 ASN A O 1
ATOM 1024 N N . TYR A 1 125 ? -11.196 5.276 15.600 1.00 98.25 125 TYR A N 1
ATOM 1025 C CA . TYR A 1 125 ? -12.113 4.153 15.430 1.00 98.25 125 TYR A CA 1
ATOM 1026 C C . TYR A 1 125 ? -11.384 2.795 15.447 1.00 98.25 125 TYR A C 1
ATOM 1028 O O . TYR A 1 125 ? -11.875 1.841 16.049 1.00 98.25 125 TYR A O 1
ATOM 1036 N N . ALA A 1 126 ? -10.177 2.696 14.885 1.00 98.12 126 ALA A N 1
ATOM 1037 C CA . ALA A 1 126 ? -9.364 1.481 14.972 1.00 98.12 126 ALA A CA 1
ATOM 1038 C C . ALA A 1 126 ? -8.991 1.124 16.428 1.00 98.12 126 ALA A C 1
ATOM 1040 O O . ALA A 1 126 ? -9.029 -0.051 16.808 1.00 98.12 126 ALA A O 1
ATOM 1041 N N . VAL A 1 127 ? -8.693 2.128 17.260 1.00 97.81 127 VAL A N 1
ATOM 1042 C CA . VAL A 1 127 ? -8.453 1.960 18.706 1.00 97.81 127 VAL A CA 1
ATOM 1043 C C . VAL A 1 127 ? -9.735 1.554 19.441 1.00 97.81 127 VAL A C 1
ATOM 1045 O O . VAL A 1 127 ? -9.692 0.678 20.306 1.00 97.81 127 VAL A O 1
ATOM 1048 N N . GLU A 1 128 ? -10.886 2.141 19.093 1.00 97.56 128 GLU A N 1
ATOM 1049 C CA . GLU A 1 128 ? -12.200 1.752 19.633 1.00 97.56 128 GLU A CA 1
ATOM 1050 C C . GLU A 1 128 ? -12.476 0.258 19.395 1.00 97.56 128 GLU A C 1
ATOM 1052 O O . GLU A 1 128 ? -12.824 -0.462 20.335 1.00 97.56 128 GLU A O 1
ATOM 1057 N N . LEU A 1 129 ? -12.250 -0.230 18.170 1.00 97.44 129 LEU A N 1
ATOM 1058 C CA . LEU A 1 129 ? -12.396 -1.648 17.830 1.00 97.44 129 LEU A CA 1
ATOM 1059 C C . LEU A 1 129 ? -11.427 -2.540 18.616 1.00 97.44 129 LEU A C 1
ATOM 1061 O O . LEU A 1 129 ? -11.832 -3.583 19.133 1.00 97.44 129 LEU A O 1
ATOM 1065 N N . GLY A 1 130 ? -10.172 -2.116 18.775 1.00 97.19 130 GLY A N 1
ATOM 1066 C CA . GLY A 1 130 ? -9.187 -2.864 19.559 1.00 97.19 130 GLY A CA 1
ATOM 1067 C C . GLY A 1 130 ? -9.589 -2.999 21.031 1.00 97.19 130 GLY A C 1
ATOM 1068 O O . GLY A 1 130 ? -9.486 -4.085 21.602 1.00 97.19 130 GLY A O 1
ATOM 1069 N N . LYS A 1 131 ? -10.160 -1.944 21.630 1.00 96.50 131 LYS A N 1
ATOM 1070 C CA . LYS A 1 131 ? -10.727 -2.003 22.991 1.00 96.50 131 LYS A CA 1
ATOM 1071 C C . LYS A 1 131 ? -11.914 -2.964 23.082 1.00 96.50 131 LYS A C 1
ATOM 1073 O O . LYS A 1 131 ? -11.993 -3.737 24.035 1.00 96.50 131 LYS A O 1
ATOM 1078 N N . GLN A 1 132 ? -12.810 -2.973 22.090 1.00 94.62 132 GLN A N 1
ATOM 1079 C CA . GLN A 1 132 ? -13.930 -3.929 22.034 1.00 94.62 132 GLN A CA 1
ATOM 1080 C C . GLN A 1 132 ? -13.448 -5.386 21.934 1.00 94.62 132 GLN A C 1
ATOM 1082 O O . GLN A 1 132 ? -14.077 -6.291 22.485 1.00 94.62 132 GLN A O 1
ATOM 1087 N N . LEU A 1 133 ? -12.309 -5.606 21.273 1.00 94.75 133 LEU A N 1
ATOM 1088 C CA . LEU A 1 133 ? -11.625 -6.897 21.182 1.00 94.75 133 LEU A CA 1
ATOM 1089 C C . LEU A 1 133 ? -10.724 -7.212 22.384 1.00 94.75 133 LEU A C 1
ATOM 1091 O O . LEU A 1 133 ? -10.099 -8.270 22.406 1.00 94.75 133 LEU A O 1
ATOM 1095 N N . ARG A 1 134 ? -10.706 -6.345 23.406 1.00 95.44 134 ARG A N 1
ATOM 1096 C CA . ARG A 1 134 ? -9.910 -6.487 24.637 1.00 95.44 134 ARG A CA 1
ATOM 1097 C C . ARG A 1 134 ? -8.397 -6.506 24.401 1.00 95.44 134 ARG A C 1
ATOM 1099 O O . ARG A 1 134 ? -7.664 -7.119 25.174 1.00 95.44 134 ARG A O 1
ATOM 1106 N N . PHE A 1 135 ? -7.917 -5.830 23.359 1.00 96.25 135 PHE A N 1
ATOM 1107 C CA . PHE A 1 135 ? -6.487 -5.574 23.213 1.00 96.25 135 PHE A CA 1
ATOM 1108 C C . PHE A 1 135 ? -6.000 -4.635 24.322 1.00 96.25 135 PHE A C 1
ATOM 1110 O O . PHE A 1 135 ? -6.710 -3.712 24.728 1.00 96.25 135 PHE A O 1
ATOM 1117 N N . SER A 1 136 ? -4.775 -4.861 24.797 1.00 96.56 136 SER A N 1
ATOM 1118 C CA . SER A 1 136 ? -4.085 -3.923 25.682 1.00 96.56 136 SER A CA 1
ATOM 1119 C C . SER A 1 136 ? -3.473 -2.817 24.831 1.00 96.56 136 SER A C 1
ATOM 1121 O O . SER A 1 136 ? -2.450 -3.028 24.186 1.00 96.56 136 SER A O 1
ATOM 1123 N N . LEU A 1 137 ? -4.127 -1.659 24.805 1.00 92.81 137 LEU A N 1
ATOM 1124 C CA . LEU A 1 137 ? -3.685 -0.477 24.068 1.00 92.81 137 LEU A CA 1
ATOM 1125 C C . LEU A 1 137 ? -3.238 0.557 25.104 1.00 92.81 137 LEU A C 1
ATOM 1127 O O . LEU A 1 137 ? -4.090 1.151 25.771 1.00 92.81 137 LEU A O 1
ATOM 1131 N N . VAL A 1 138 ? -1.920 0.662 25.288 1.00 75.38 138 VAL A N 1
ATOM 1132 C CA . VAL A 1 138 ? -1.250 1.554 26.250 1.00 75.38 138 VAL A CA 1
ATOM 1133 C C . VAL A 1 138 ? -0.797 2.816 25.536 1.00 75.38 138 VAL A C 1
ATOM 1135 O O . VAL A 1 138 ? -0.275 2.672 24.409 1.00 75.38 138 VAL A O 1
#

InterPro domains:
  IPR001589 Actinin-type actin-binding domain, conserved site [PS00019] (59-68)
  IPR001715 Calponin homology domain [PF00307] (59-135)
  IPR001715 Calponin homology domain [PS50021] (57-138)
  IPR036872 CH domain superfamily [G3DSA:1.10.418.10] (1-42)
  IPR036872 CH domain superfamily [G3DSA:1.10.418.10] (53-138)
  IPR036872 CH domain superfamily [SSF47576] (1-138)
  IPR039959 Fimbrin/Plastin [PTHR19961] (1-138)

pLDDT: mean 91.27, std 11.24, range [49.69, 98.44]

Foldseek 3Di:
DLVVCVVLVLNPQDDPVCVVVVVPVSVVVSVVSCCVSCVVDPDPPPDDDPPPPPPQDPVNVVVLVVLVVLPFPPRDDDPVPVPQQVRSLLSVVCSVPNPLDPCVQQDPDADPVCNNVNSVSNVVVSVVSCVVVVHDDD

Radius of gyration: 22.38 Å; chains: 1; bounding box: 53×32×57 Å

Sequence (138 aa):
MLDEAEKLDCREFVTPNDVASGNYKLNLAFVANLFNKHPNLPDPAADEIVEEVVEETREERTYRNWMNSMGVNPYVNWLYSDLQNGVIIFQLYDIIRPGIVQWKRVVRVFHKLRGMMDQIQNCNYAVELGKQLRFSLV